Protein AF-A0A4Q2ZEC3-F1 (afdb_monomer_lite)

Radius of gyration: 25.09 Å; chains: 1; bounding box: 80×34×60 Å

pLDDT: mean 81.98, std 19.3, range [33.0, 98.0]

Structure (mmCIF, N/CA/C/O backbone):
data_AF-A0A4Q2ZEC3-F1
#
_entry.id   AF-A0A4Q2ZEC3-F1
#
loop_
_atom_site.group_PDB
_atom_site.id
_atom_site.type_symbol
_atom_site.label_atom_id
_atom_site.label_alt_id
_atom_site.label_comp_id
_atom_site.label_asym_id
_atom_site.label_entity_id
_atom_site.label_seq_id
_atom_site.pdbx_PDB_ins_code
_atom_site.Cartn_x
_atom_site.Cartn_y
_atom_site.Cartn_z
_atom_site.occupancy
_atom_site.B_iso_or_equiv
_atom_site.auth_seq_id
_atom_site.auth_comp_id
_atom_site.auth_asym_id
_atom_site.auth_atom_id
_atom_site.pdbx_PDB_model_num
ATOM 1 N N . MET A 1 1 ? -60.723 7.138 -35.360 1.00 40.91 1 MET A N 1
ATOM 2 C CA . MET A 1 1 ? -59.499 6.316 -35.485 1.00 40.91 1 MET A CA 1
ATOM 3 C C . MET A 1 1 ? -58.283 7.217 -35.294 1.00 40.91 1 MET A C 1
ATOM 5 O O . MET A 1 1 ? -57.907 7.888 -36.240 1.00 40.91 1 MET A O 1
ATOM 9 N N . SER A 1 2 ? -57.686 7.264 -34.099 1.00 38.66 2 SER A N 1
ATOM 10 C CA . SER A 1 2 ? -56.405 7.960 -33.880 1.00 38.66 2 SER A CA 1
ATOM 11 C C . SER A 1 2 ? -55.488 7.071 -33.050 1.00 38.66 2 SER A C 1
ATOM 13 O O . SER A 1 2 ? -55.795 6.749 -31.904 1.00 38.66 2 SER A O 1
ATOM 15 N N . LYS A 1 3 ? -54.392 6.630 -33.673 1.00 42.09 3 LYS A N 1
ATOM 16 C CA . LYS A 1 3 ? -53.359 5.766 -33.094 1.00 42.09 3 LYS A CA 1
ATOM 17 C C . LYS A 1 3 ? -52.518 6.592 -32.113 1.00 42.09 3 LYS A C 1
ATOM 19 O O . LYS A 1 3 ? -51.837 7.521 -32.536 1.00 42.09 3 LYS A O 1
ATOM 24 N N . ARG A 1 4 ? -52.565 6.273 -30.817 1.00 49.12 4 ARG A N 1
ATOM 25 C CA . ARG A 1 4 ? -51.616 6.803 -29.824 1.00 49.12 4 ARG A CA 1
ATOM 26 C C . ARG A 1 4 ? -50.375 5.907 -29.832 1.00 49.12 4 ARG A C 1
ATOM 28 O O . ARG A 1 4 ? -50.476 4.738 -29.473 1.00 49.12 4 ARG A O 1
ATOM 35 N N . LEU A 1 5 ? -49.235 6.439 -30.278 1.00 47.06 5 LEU A N 1
ATOM 36 C CA . LEU A 1 5 ? -47.928 5.811 -30.079 1.00 47.06 5 LEU A CA 1
ATOM 37 C C . LEU A 1 5 ? -47.538 5.942 -28.602 1.00 47.06 5 LEU A C 1
ATOM 39 O O . LEU A 1 5 ? -47.461 7.050 -28.076 1.00 47.06 5 LEU A O 1
ATOM 43 N N . LEU A 1 6 ? -47.292 4.807 -27.953 1.00 47.53 6 LEU A N 1
ATOM 44 C CA . LEU A 1 6 ? -46.714 4.725 -26.618 1.00 47.53 6 LEU A CA 1
ATOM 45 C C . LEU A 1 6 ? -45.189 4.626 -26.778 1.00 47.53 6 LEU A C 1
ATOM 47 O O . LEU A 1 6 ? -44.682 3.617 -27.262 1.00 47.53 6 LEU A O 1
ATOM 51 N N . ALA A 1 7 ? -44.466 5.687 -26.425 1.00 46.53 7 ALA A N 1
ATOM 52 C CA . ALA A 1 7 ? -43.009 5.675 -26.373 1.00 46.53 7 ALA A CA 1
ATOM 53 C C . ALA A 1 7 ? -42.563 5.014 -25.059 1.00 46.53 7 ALA A C 1
ATOM 55 O O . ALA A 1 7 ? -42.834 5.529 -23.976 1.00 46.53 7 ALA A O 1
ATOM 56 N N . ILE A 1 8 ? -41.907 3.857 -25.158 1.00 52.84 8 ILE A N 1
ATOM 57 C CA . ILE A 1 8 ? -41.255 3.187 -24.030 1.00 52.84 8 ILE A CA 1
ATOM 58 C C . ILE A 1 8 ? -39.854 3.788 -23.901 1.00 52.84 8 ILE A C 1
ATOM 60 O O . ILE A 1 8 ? -38.965 3.489 -24.696 1.00 52.84 8 ILE A O 1
ATOM 64 N N . THR A 1 9 ? -39.658 4.654 -22.910 1.00 52.88 9 THR A N 1
ATOM 65 C CA . THR A 1 9 ? -38.336 5.173 -22.547 1.00 52.88 9 THR A CA 1
ATOM 66 C C . THR A 1 9 ? -37.609 4.106 -21.733 1.00 52.88 9 THR A C 1
ATOM 68 O O . THR A 1 9 ? -37.874 3.924 -20.546 1.00 52.88 9 THR A O 1
ATOM 71 N N . LEU A 1 10 ? -36.717 3.360 -22.383 1.00 52.31 10 LEU A N 1
ATOM 72 C CA . LEU A 1 10 ? -35.850 2.384 -21.730 1.00 52.31 10 LEU A CA 1
ATOM 73 C C . LEU A 1 10 ? -34.764 3.145 -20.949 1.00 52.31 10 LEU A C 1
ATOM 75 O O . LEU A 1 10 ? -33.804 3.651 -21.528 1.00 52.31 10 LEU A O 1
ATOM 79 N N . ALA A 1 11 ? -34.943 3.275 -19.635 1.00 48.62 11 ALA A N 1
ATOM 80 C CA . ALA A 1 11 ? -33.931 3.835 -18.749 1.00 48.62 11 ALA A CA 1
ATOM 81 C C . ALA A 1 11 ? -32.759 2.847 -18.635 1.00 48.62 11 ALA A C 1
ATOM 83 O O . ALA A 1 11 ? -32.815 1.875 -17.884 1.00 48.62 11 ALA A O 1
ATOM 84 N N . PHE A 1 12 ? -31.693 3.092 -19.398 1.00 46.09 12 PHE A N 1
ATOM 85 C CA . PHE A 1 12 ? -30.397 2.462 -19.175 1.00 46.09 12 PHE A CA 1
ATOM 86 C C . PHE A 1 12 ? -29.821 2.992 -17.858 1.00 46.09 12 PHE A C 1
ATOM 88 O O . PHE A 1 12 ? -29.200 4.053 -17.814 1.00 46.09 12 PHE A O 1
ATOM 95 N N . ALA A 1 13 ? -30.040 2.255 -16.770 1.00 50.06 13 ALA A N 1
ATOM 96 C CA . ALA A 1 13 ? -29.249 2.407 -15.560 1.00 50.06 13 ALA A CA 1
ATOM 97 C C . ALA A 1 13 ? -27.823 1.939 -15.882 1.00 50.06 13 ALA A C 1
ATOM 99 O O . ALA A 1 13 ? -27.542 0.741 -15.914 1.00 50.06 13 ALA A O 1
ATOM 100 N N . LEU A 1 14 ? -26.933 2.882 -16.191 1.00 44.16 14 LEU A N 1
ATOM 101 C CA . LEU A 1 14 ? -25.507 2.593 -16.268 1.00 44.16 14 LEU A CA 1
ATOM 102 C C . LEU A 1 14 ? -25.046 2.172 -14.863 1.00 44.16 14 LEU A C 1
ATOM 104 O O . LEU A 1 14 ? -25.253 2.939 -13.918 1.00 44.16 14 LEU A O 1
ATOM 108 N N . PRO A 1 15 ? -24.451 0.979 -14.686 1.00 44.19 15 PRO A N 1
ATOM 109 C CA . PRO A 1 15 ? -23.855 0.613 -13.413 1.00 44.19 15 PRO A CA 1
ATOM 110 C C . PRO A 1 15 ? -22.723 1.600 -13.125 1.00 44.19 15 PRO A C 1
ATOM 112 O O . PRO A 1 15 ? -21.740 1.673 -13.864 1.00 44.19 15 PRO A O 1
ATOM 115 N N . ALA A 1 16 ? -22.878 2.394 -12.067 1.00 43.00 16 ALA A N 1
ATOM 116 C CA . ALA A 1 16 ? -21.780 3.191 -11.553 1.00 43.00 16 ALA A CA 1
ATOM 117 C C . ALA A 1 16 ? -20.669 2.226 -11.106 1.00 43.00 16 ALA A C 1
ATOM 119 O O . ALA A 1 16 ? -20.973 1.243 -10.422 1.00 43.00 16 ALA A O 1
ATOM 120 N N . PRO A 1 17 ? -19.398 2.465 -11.469 1.00 39.31 17 PRO A N 1
ATOM 121 C CA . PRO A 1 17 ? -18.302 1.686 -10.926 1.00 39.31 17 PRO A CA 1
ATOM 122 C C . PRO A 1 17 ? -18.280 1.909 -9.413 1.00 39.31 17 PRO A C 1
ATOM 124 O O . PRO A 1 17 ? -17.943 2.988 -8.926 1.00 39.31 17 PRO A O 1
ATOM 127 N N . ALA A 1 18 ? -18.679 0.885 -8.663 1.00 36.25 18 ALA A N 1
ATOM 128 C CA . ALA A 1 18 ? -18.381 0.818 -7.250 1.00 36.25 18 ALA A CA 1
ATOM 129 C C . ALA A 1 18 ? -16.859 0.715 -7.147 1.00 36.25 18 ALA A C 1
ATOM 131 O O . ALA A 1 18 ? -16.277 -0.324 -7.458 1.00 36.25 18 ALA A O 1
ATOM 132 N N . PHE A 1 19 ? -16.204 1.810 -6.764 1.00 35.84 19 PHE A N 1
ATOM 133 C CA . PHE A 1 19 ? -14.844 1.735 -6.256 1.00 35.84 19 PHE A CA 1
ATOM 134 C C . PHE A 1 19 ? -14.892 0.763 -5.081 1.00 35.84 19 PHE A C 1
ATOM 136 O O . PHE A 1 19 ? -15.482 1.076 -4.047 1.00 35.84 19 PHE A O 1
ATOM 143 N N . ALA A 1 20 ? -14.365 -0.445 -5.280 1.00 37.00 20 ALA A N 1
ATOM 144 C CA . ALA A 1 20 ? -14.262 -1.432 -4.226 1.00 37.00 20 ALA A CA 1
ATOM 145 C C . ALA A 1 20 ? -13.435 -0.798 -3.105 1.00 37.00 20 ALA A C 1
ATOM 147 O O . ALA A 1 20 ? -12.230 -0.586 -3.241 1.00 37.00 20 ALA A O 1
ATOM 148 N N . GLN A 1 21 ? -14.115 -0.413 -2.028 1.00 45.06 21 GLN A N 1
ATOM 149 C CA . GLN A 1 21 ? -13.476 -0.030 -0.784 1.00 45.06 21 GLN A CA 1
ATOM 150 C C . GLN A 1 21 ? -12.643 -1.247 -0.382 1.00 45.06 21 GLN A C 1
ATOM 152 O O . GLN A 1 21 ? -13.210 -2.326 -0.214 1.00 45.06 21 GLN A O 1
ATOM 157 N N . SER A 1 22 ? -11.313 -1.125 -0.339 1.00 53.78 22 SER A N 1
ATOM 158 C CA . SER A 1 22 ? -10.486 -2.289 -0.023 1.00 53.78 22 SER A CA 1
ATOM 159 C C . SER A 1 22 ? -10.914 -2.823 1.346 1.00 53.78 22 SER A C 1
ATOM 161 O O . SER A 1 22 ? -10.963 -2.069 2.317 1.00 53.78 22 SER A O 1
ATOM 163 N N . GLU A 1 23 ? -11.234 -4.113 1.431 1.00 65.06 23 GLU A N 1
ATOM 164 C CA . GLU A 1 23 ? -11.610 -4.760 2.695 1.00 65.06 23 GLU A CA 1
ATOM 165 C C . GLU A 1 23 ? -10.404 -4.988 3.626 1.00 65.06 23 GLU A C 1
ATOM 167 O O . GLU A 1 23 ? -10.510 -5.694 4.632 1.00 65.06 23 GLU A O 1
ATOM 172 N N . GLU A 1 24 ? -9.229 -4.446 3.296 1.00 77.25 24 GLU A N 1
ATOM 173 C CA . GLU A 1 24 ? -8.008 -4.672 4.068 1.00 77.25 24 GLU A CA 1
ATOM 174 C C . GLU A 1 24 ? -8.043 -3.983 5.445 1.00 77.25 24 GLU A C 1
ATOM 176 O O . GLU A 1 24 ? -7.427 -4.488 6.387 1.00 77.25 24 GLU A O 1
ATOM 181 N N . LEU A 1 25 ? -8.773 -2.867 5.577 1.00 84.44 25 LEU A N 1
ATOM 182 C CA . LEU A 1 25 ? -8.912 -2.085 6.809 1.00 84.44 25 LEU A CA 1
ATOM 183 C C . LEU A 1 25 ? -10.299 -1.413 6.826 1.00 84.44 25 LEU A C 1
ATOM 185 O O . LEU A 1 25 ? -10.670 -0.678 5.915 1.00 84.44 25 LEU A O 1
ATOM 189 N N . THR A 1 26 ? -11.102 -1.697 7.850 1.00 89.25 26 THR A N 1
ATOM 190 C CA . THR A 1 26 ? -12.495 -1.238 7.963 1.00 89.25 26 THR A CA 1
ATOM 191 C C . THR A 1 26 ? -12.737 -0.617 9.330 1.00 89.25 26 THR A C 1
ATOM 193 O O . THR A 1 26 ? -12.544 -1.264 10.358 1.00 89.25 26 THR A O 1
ATOM 196 N N . GLU A 1 27 ? -13.197 0.636 9.373 1.00 92.25 27 GLU A N 1
ATOM 197 C CA . GLU A 1 27 ? -13.543 1.279 10.643 1.00 92.25 27 GLU A CA 1
ATOM 198 C C . GLU A 1 27 ? -14.928 0.846 11.131 1.00 92.25 27 GLU A C 1
ATOM 200 O O . GLU A 1 27 ? -15.934 0.979 10.423 1.00 92.25 27 GLU A O 1
ATOM 205 N N . ILE A 1 28 ? -14.984 0.379 12.375 1.00 93.44 28 ILE A N 1
ATOM 206 C CA . ILE A 1 28 ? -16.213 -0.024 13.049 1.00 93.44 28 ILE A CA 1
ATOM 207 C C . ILE A 1 28 ? -16.808 1.190 13.761 1.00 93.44 28 ILE A C 1
ATOM 209 O O . ILE A 1 28 ? -16.185 1.804 14.629 1.00 93.44 28 ILE A O 1
ATOM 213 N N . ARG A 1 29 ? -18.050 1.517 13.397 1.00 93.69 29 ARG A N 1
ATOM 214 C CA . ARG A 1 29 ? -18.818 2.613 13.995 1.00 93.69 29 ARG A CA 1
ATOM 215 C C . ARG A 1 29 ? -19.654 2.100 15.161 1.00 93.69 29 ARG A C 1
ATOM 217 O O . ARG A 1 29 ? -20.282 1.055 15.037 1.00 93.69 29 ARG A O 1
ATOM 224 N N . GLY A 1 30 ? -19.751 2.879 16.236 1.00 91.38 30 GLY A N 1
ATOM 225 C CA . GLY A 1 30 ? -20.564 2.503 17.401 1.00 91.38 30 GLY A CA 1
ATOM 226 C C . GLY A 1 30 ? -22.072 2.621 17.203 1.00 91.38 30 GLY A C 1
ATOM 227 O O . GLY A 1 30 ? -22.833 2.089 18.000 1.00 91.38 30 GLY A O 1
ATOM 228 N N . ASP A 1 31 ? -22.520 3.295 16.142 1.00 91.50 31 ASP A N 1
ATOM 229 C CA . ASP A 1 31 ? -23.943 3.422 15.809 1.00 91.50 31 ASP A CA 1
ATOM 230 C C . ASP A 1 31 ? -24.486 2.241 14.992 1.00 91.50 31 ASP A C 1
ATOM 232 O O . ASP A 1 31 ? -25.659 2.235 14.616 1.00 91.50 31 ASP A O 1
ATOM 236 N N . LYS A 1 32 ? -23.647 1.240 14.706 1.00 90.50 32 LYS A N 1
ATOM 237 C CA . LYS A 1 32 ? -24.035 0.019 14.005 1.00 90.50 32 LYS A CA 1
ATOM 238 C C . LYS A 1 32 ? -23.684 -1.206 14.848 1.00 90.50 32 LYS A C 1
ATOM 240 O O . LYS A 1 32 ? -22.613 -1.234 15.453 1.00 90.50 32 LYS A O 1
ATOM 245 N N . PRO A 1 33 ? -24.540 -2.241 14.862 1.00 92.75 33 PRO A N 1
ATOM 246 C CA . PRO A 1 33 ? -24.149 -3.521 15.430 1.00 92.75 33 PRO A CA 1
ATOM 247 C C . PRO A 1 33 ? -22.961 -4.086 14.645 1.00 92.75 33 PRO A C 1
ATOM 249 O O . PRO A 1 33 ? -22.887 -3.949 13.421 1.00 92.75 33 PRO A O 1
ATOM 252 N N . PHE A 1 34 ? -22.041 -4.734 15.350 1.00 91.94 34 PHE A N 1
ATOM 253 C CA . PHE A 1 34 ? -20.907 -5.429 14.756 1.00 91.94 34 PHE A CA 1
ATOM 254 C C . PHE A 1 34 ? -20.633 -6.726 15.517 1.00 91.94 34 PHE A C 1
ATOM 256 O O . PHE A 1 34 ? -21.126 -6.942 16.626 1.00 91.94 34 PHE A O 1
ATOM 263 N N . THR A 1 35 ? -19.856 -7.614 14.912 1.00 94.38 35 THR A N 1
ATOM 264 C CA . THR A 1 35 ? -19.415 -8.861 15.535 1.00 94.38 35 THR A CA 1
ATOM 265 C C . THR A 1 35 ? -17.948 -9.052 15.210 1.00 94.38 35 THR A C 1
ATOM 267 O O . THR A 1 35 ? -17.530 -8.807 14.081 1.00 94.38 35 THR A O 1
ATOM 270 N N . PHE A 1 36 ? -17.170 -9.470 16.204 1.00 93.62 36 PHE A N 1
ATOM 271 C CA . PHE A 1 36 ? -15.770 -9.799 15.989 1.00 93.62 36 PHE A CA 1
ATOM 272 C C . PHE A 1 36 ? -15.658 -11.057 15.137 1.00 93.62 36 PHE A C 1
ATOM 274 O O . PHE A 1 36 ? -16.272 -12.085 15.429 1.00 93.62 36 PHE A O 1
ATOM 281 N N . ARG A 1 37 ? -14.847 -10.971 14.092 1.00 94.38 37 ARG A N 1
ATOM 282 C CA . ARG A 1 37 ? -14.483 -12.090 13.242 1.00 94.38 37 ARG A CA 1
ATOM 283 C C . ARG A 1 37 ? -13.162 -12.671 13.718 1.00 94.38 37 ARG A C 1
ATOM 285 O O . ARG A 1 37 ? -12.214 -11.943 13.999 1.00 94.38 37 ARG A O 1
ATOM 292 N N . SER A 1 38 ? -13.083 -13.993 13.777 1.00 94.12 38 SER A N 1
ATOM 293 C CA . SER A 1 38 ? -11.877 -14.693 14.230 1.00 94.12 38 SER A CA 1
ATOM 294 C C . SER A 1 38 ? -10.727 -14.660 13.218 1.00 94.12 38 SER A C 1
ATOM 296 O O . SER A 1 38 ? -9.594 -14.944 13.585 1.00 94.12 38 SER A O 1
ATOM 298 N N . ASP A 1 39 ? -11.003 -14.340 11.951 1.00 93.12 39 ASP A N 1
ATOM 299 C CA . ASP A 1 39 ? -10.023 -14.260 10.859 1.00 93.12 39 ASP A CA 1
ATOM 300 C C . ASP A 1 39 ? -9.426 -12.853 10.675 1.00 93.12 39 ASP A C 1
ATOM 302 O O . ASP A 1 39 ? -8.737 -12.589 9.689 1.00 93.12 39 ASP A O 1
ATOM 306 N N . ARG A 1 40 ? -9.698 -11.931 11.605 1.00 93.75 40 ARG A N 1
ATOM 307 C CA . ARG A 1 40 ? -9.302 -10.523 11.519 1.00 93.75 40 ARG A CA 1
ATOM 308 C C . ARG A 1 40 ? -8.523 -10.073 12.749 1.00 93.75 40 ARG A C 1
ATOM 310 O O . ARG A 1 40 ? -8.678 -10.606 13.845 1.00 93.75 40 ARG A O 1
ATOM 317 N N . ALA A 1 41 ? -7.677 -9.070 12.546 1.00 93.50 41 ALA A N 1
ATOM 318 C CA . ALA A 1 41 ? -7.024 -8.327 13.613 1.00 93.50 41 ALA A CA 1
ATOM 319 C C . ALA A 1 41 ? -7.812 -7.049 13.922 1.00 93.50 41 ALA A C 1
ATOM 321 O O . ALA A 1 41 ? -8.538 -6.535 13.070 1.00 93.50 41 ALA A O 1
ATOM 322 N N . TYR A 1 42 ? -7.642 -6.523 15.136 1.00 93.94 42 TYR A N 1
ATOM 323 C CA . TYR A 1 42 ? -8.339 -5.321 15.580 1.00 93.94 42 TYR A CA 1
ATOM 324 C C . TYR A 1 42 ? -7.377 -4.321 16.208 1.00 93.94 42 TYR A C 1
ATOM 326 O O . TYR A 1 42 ? -6.613 -4.659 17.112 1.00 93.94 42 TYR A O 1
ATOM 334 N N . PHE A 1 43 ? -7.460 -3.071 15.760 1.00 92.56 43 PHE A N 1
ATOM 335 C CA . PHE A 1 43 ? -6.805 -1.942 16.409 1.00 92.56 43 PHE A CA 1
ATOM 336 C C . PHE A 1 43 ? -7.840 -1.156 17.204 1.00 92.56 43 PHE A C 1
ATOM 338 O O . PHE A 1 43 ? -8.806 -0.646 16.636 1.00 92.56 43 PHE A O 1
ATOM 345 N N . LEU A 1 44 ? -7.620 -1.043 18.513 1.00 94.06 44 LEU A N 1
ATOM 346 C CA . LEU A 1 44 ? -8.385 -0.169 19.394 1.00 94.06 44 LEU A CA 1
ATOM 347 C C . LEU A 1 44 ? -7.464 0.944 19.879 1.00 94.06 44 LEU A C 1
ATOM 349 O O . LEU A 1 44 ? -6.450 0.679 20.524 1.00 94.06 44 LEU A O 1
ATOM 353 N N . PHE A 1 45 ? -7.816 2.188 19.584 1.00 90.56 45 PHE A N 1
ATOM 354 C CA . PHE A 1 45 ? -7.070 3.334 20.088 1.00 90.56 45 PHE A CA 1
ATOM 355 C C . PHE A 1 45 ? -7.983 4.522 20.343 1.00 90.56 45 PHE A C 1
ATOM 357 O O . PHE A 1 45 ? -9.054 4.663 19.754 1.00 90.56 45 PHE A O 1
ATOM 364 N N . ARG A 1 46 ? -7.531 5.404 21.228 1.00 91.31 46 ARG A N 1
ATOM 365 C CA . ARG A 1 46 ? -8.190 6.668 21.534 1.00 91.31 46 ARG A CA 1
ATOM 366 C C . ARG A 1 46 ? -7.312 7.808 21.046 1.00 91.31 46 ARG A C 1
ATOM 368 O O . ARG A 1 46 ? -6.110 7.798 21.286 1.00 91.31 46 ARG A O 1
ATOM 375 N N . SER A 1 47 ? -7.920 8.786 20.388 1.00 86.94 47 SER A N 1
ATOM 376 C CA . SER A 1 47 ? -7.255 10.028 19.998 1.00 86.94 47 SER A CA 1
ATOM 377 C C . SER A 1 47 ? -8.131 11.219 20.359 1.00 86.94 47 SER A C 1
ATOM 379 O O . SER A 1 47 ? -9.338 11.205 20.125 1.00 86.94 47 SER A O 1
ATOM 381 N N . ASP A 1 48 ? -7.528 12.248 20.934 1.00 86.19 48 ASP A N 1
ATOM 382 C CA . ASP A 1 48 ? -8.103 13.583 21.106 1.00 86.19 48 ASP A CA 1
ATOM 383 C C . ASP A 1 48 ? -7.578 14.582 20.063 1.00 86.19 48 ASP A C 1
ATOM 385 O O . ASP A 1 48 ? -8.006 15.740 20.036 1.00 86.19 48 ASP A O 1
ATOM 389 N N . SER A 1 49 ? -6.691 14.127 19.172 1.00 72.44 49 SER A N 1
ATOM 390 C CA . SER A 1 49 ? -6.156 14.928 18.085 1.00 72.44 49 SER A CA 1
ATOM 391 C C . SER A 1 49 ? -7.159 15.013 16.931 1.00 72.44 49 SER A C 1
ATOM 393 O O . SER A 1 49 ? -7.895 14.073 16.620 1.00 72.44 49 SER A O 1
ATOM 395 N N . GLY A 1 50 ? -7.167 16.157 16.244 1.00 67.44 50 GLY A N 1
ATOM 396 C CA . GLY A 1 50 ? -7.906 16.327 14.990 1.00 67.44 50 GLY A CA 1
ATOM 397 C C . GLY A 1 50 ? -7.262 15.605 13.802 1.00 67.44 50 GLY A C 1
ATOM 398 O O . GLY A 1 50 ? -7.683 15.825 12.669 1.00 67.44 50 GLY A O 1
ATOM 399 N N . VAL A 1 51 ? -6.225 14.796 14.035 1.00 71.94 51 VAL A N 1
ATOM 400 C CA . VAL A 1 51 ? -5.386 14.241 12.978 1.00 71.94 51 VAL A CA 1
ATOM 401 C C . VAL A 1 51 ? -5.729 12.779 12.733 1.00 71.94 51 VAL A C 1
ATOM 403 O O . VAL A 1 51 ? -5.909 12.000 13.668 1.00 71.94 51 VAL A O 1
ATOM 406 N N . SER A 1 52 ? -5.840 12.415 11.456 1.00 79.38 52 SER A N 1
ATOM 407 C CA . SER A 1 52 ? -6.211 11.062 11.052 1.00 79.38 52 SER A CA 1
ATOM 408 C C . SER A 1 52 ? -4.952 10.199 10.938 1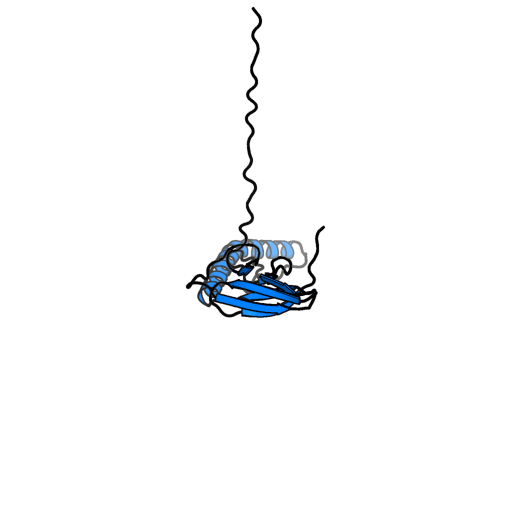.00 79.38 52 SER A C 1
ATOM 410 O O . SER A 1 52 ? -4.051 10.555 10.171 1.00 79.38 52 SER A O 1
ATOM 412 N N . PRO A 1 53 ? -4.841 9.094 11.696 1.00 83.62 53 PRO A N 1
ATOM 413 C CA . PRO A 1 53 ? -3.695 8.210 11.588 1.00 83.62 53 PRO A CA 1
ATOM 414 C C . PRO A 1 53 ? -3.673 7.507 10.230 1.00 83.62 53 PRO A C 1
ATOM 416 O O . PRO A 1 53 ? -4.721 7.173 9.670 1.00 83.62 53 PRO A O 1
ATOM 419 N N . VAL A 1 54 ? -2.464 7.264 9.729 1.00 86.19 54 VAL A N 1
ATOM 420 C CA . VAL A 1 54 ? -2.229 6.464 8.523 1.00 86.19 54 VAL A CA 1
ATOM 421 C C . VAL A 1 54 ? -1.568 5.151 8.920 1.00 86.19 54 VAL A C 1
A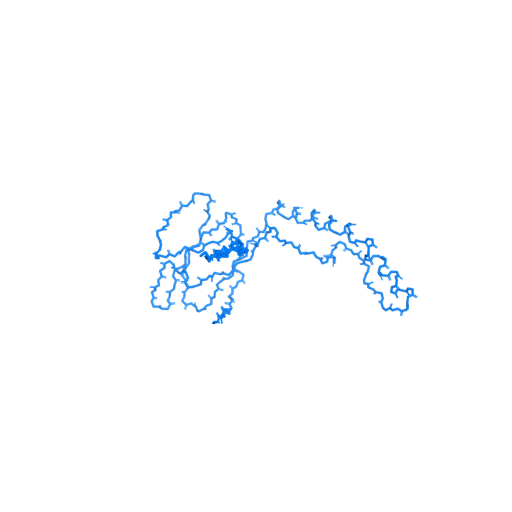TOM 423 O O . VAL A 1 54 ? -0.475 5.144 9.494 1.00 86.19 54 VAL A O 1
ATOM 426 N N . PHE A 1 55 ? -2.233 4.044 8.604 1.00 87.62 55 PHE A N 1
ATOM 427 C CA . PHE A 1 55 ? -1.716 2.696 8.793 1.00 87.62 55 PHE A CA 1
ATOM 428 C C . PHE A 1 55 ? -1.111 2.194 7.488 1.00 87.62 55 PHE A C 1
ATOM 430 O O . PHE A 1 55 ? -1.760 2.208 6.441 1.00 87.62 55 PHE A O 1
ATOM 437 N N . LEU A 1 56 ? 0.133 1.731 7.574 1.00 88.69 56 LEU A N 1
ATOM 438 C CA . LEU A 1 56 ? 0.812 1.028 6.499 1.00 88.69 56 LEU A CA 1
ATOM 439 C C . LEU A 1 56 ? 0.926 -0.450 6.855 1.00 88.69 56 LEU A C 1
ATOM 441 O O . LEU A 1 56 ? 1.589 -0.799 7.832 1.00 88.69 56 LEU A O 1
ATOM 445 N N . ARG A 1 57 ? 0.314 -1.325 6.063 1.00 90.38 57 ARG A N 1
ATOM 446 C CA . ARG A 1 57 ? 0.554 -2.763 6.145 1.00 90.38 57 ARG A CA 1
ATOM 447 C C . ARG A 1 57 ? 1.899 -3.072 5.503 1.00 90.38 57 ARG A C 1
ATOM 449 O O . ARG A 1 57 ? 2.195 -2.614 4.403 1.00 90.38 57 ARG A O 1
ATOM 456 N N . ILE A 1 58 ? 2.716 -3.864 6.180 1.00 90.56 58 ILE A N 1
ATOM 457 C CA . ILE A 1 58 ? 3.928 -4.408 5.574 1.00 90.56 58 ILE A CA 1
ATOM 458 C C . ILE A 1 58 ? 3.487 -5.555 4.654 1.00 90.56 58 ILE A C 1
ATOM 460 O O . ILE A 1 58 ? 2.855 -6.493 5.154 1.00 90.56 58 ILE A O 1
ATOM 464 N N . PRO A 1 59 ? 3.777 -5.495 3.340 1.00 90.81 59 PRO A N 1
ATOM 465 C CA . PRO A 1 59 ? 3.478 -6.599 2.441 1.00 90.81 59 PRO A CA 1
ATOM 466 C C . PRO A 1 59 ? 4.171 -7.884 2.898 1.00 90.81 59 PRO A C 1
ATOM 468 O O . PRO A 1 59 ? 5.284 -7.867 3.429 1.00 90.81 59 PRO A O 1
ATOM 471 N N . THR A 1 60 ? 3.499 -9.005 2.695 1.00 91.25 60 THR A N 1
ATOM 472 C CA . THR A 1 60 ? 4.055 -10.339 2.909 1.00 91.25 60 THR A CA 1
ATOM 473 C C . THR A 1 60 ? 5.112 -10.659 1.857 1.00 91.25 60 THR A C 1
ATOM 475 O O . THR A 1 60 ? 5.167 -10.049 0.789 1.00 91.25 60 THR A O 1
ATOM 478 N N . GLU A 1 61 ? 5.935 -11.667 2.132 1.00 93.56 61 GLU A N 1
ATOM 479 C CA . GLU A 1 61 ? 6.928 -12.138 1.167 1.00 93.56 61 GLU A CA 1
ATOM 480 C C . GLU A 1 61 ? 6.277 -12.605 -0.145 1.00 93.56 61 GLU A C 1
ATOM 482 O O . GLU A 1 61 ? 6.756 -12.267 -1.222 1.00 93.56 61 GLU A O 1
ATOM 487 N N . ALA A 1 62 ? 5.136 -13.296 -0.069 1.00 92.88 62 ALA A N 1
ATOM 488 C CA . ALA A 1 62 ? 4.391 -13.731 -1.249 1.00 92.88 62 ALA A CA 1
ATOM 489 C C . ALA A 1 62 ? 3.875 -12.547 -2.089 1.00 92.88 62 ALA A C 1
ATOM 491 O O . ALA A 1 62 ? 3.955 -12.576 -3.316 1.00 92.88 62 ALA A O 1
ATOM 492 N N . GLU A 1 63 ? 3.383 -11.483 -1.445 1.00 92.38 63 GLU A N 1
ATOM 493 C CA . GLU A 1 63 ? 2.960 -10.258 -2.138 1.00 92.38 63 GLU A CA 1
ATOM 494 C C . GLU A 1 63 ? 4.143 -9.543 -2.805 1.00 92.38 63 GLU A C 1
ATOM 496 O O . GLU A 1 63 ? 4.006 -9.072 -3.934 1.00 92.38 63 GLU A O 1
ATOM 501 N N . MET A 1 64 ? 5.309 -9.508 -2.150 1.00 94.62 64 MET A N 1
ATOM 502 C CA . MET A 1 64 ? 6.534 -8.952 -2.734 1.00 94.62 64 MET A CA 1
ATOM 503 C C . MET A 1 64 ? 7.026 -9.779 -3.926 1.00 94.62 64 MET A C 1
ATOM 505 O O . MET A 1 64 ? 7.348 -9.220 -4.971 1.00 94.62 64 MET A O 1
ATOM 509 N N . GLN A 1 65 ? 7.000 -11.110 -3.827 1.00 96.19 65 GLN A N 1
ATOM 510 C CA . GLN A 1 65 ? 7.353 -11.993 -4.942 1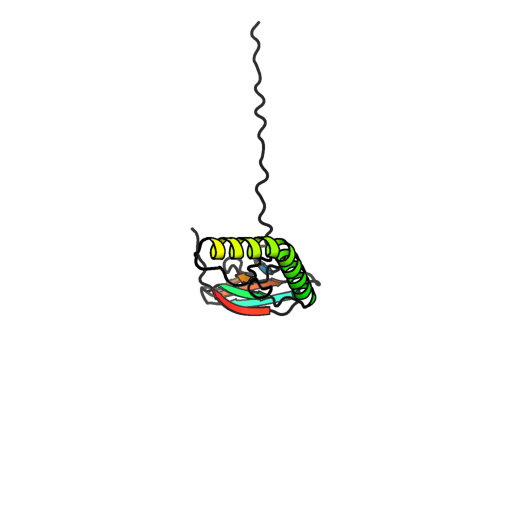.00 96.19 65 GLN A CA 1
ATOM 511 C C . GLN A 1 65 ? 6.407 -11.808 -6.139 1.00 96.19 65 GLN A C 1
ATOM 513 O O . GLN A 1 65 ? 6.862 -11.779 -7.285 1.00 96.19 65 GLN A O 1
ATOM 518 N N . ALA A 1 66 ? 5.102 -11.648 -5.886 1.00 95.38 66 ALA A N 1
ATOM 519 C CA . ALA A 1 66 ? 4.113 -11.368 -6.924 1.00 95.38 66 ALA A CA 1
ATOM 520 C C . ALA A 1 66 ? 4.348 -10.001 -7.587 1.00 95.38 66 ALA A C 1
ATOM 522 O O . ALA A 1 66 ? 4.303 -9.902 -8.815 1.00 95.38 66 ALA A O 1
ATOM 523 N N . TYR A 1 67 ? 4.653 -8.972 -6.789 1.00 94.75 67 TYR A N 1
ATOM 524 C CA . TYR A 1 67 ? 5.048 -7.655 -7.285 1.00 94.75 67 TYR A CA 1
ATOM 525 C C . TYR A 1 67 ? 6.280 -7.745 -8.195 1.00 94.75 67 TYR A C 1
ATOM 527 O O . TYR A 1 67 ? 6.242 -7.264 -9.328 1.00 94.75 67 TYR A O 1
ATOM 535 N N . ASP A 1 68 ? 7.347 -8.410 -7.746 1.00 95.94 68 ASP A N 1
ATOM 536 C CA . ASP A 1 68 ? 8.594 -8.515 -8.506 1.00 95.94 68 ASP A CA 1
ATOM 537 C C . ASP A 1 68 ? 8.404 -9.288 -9.813 1.00 95.94 68 ASP A C 1
ATOM 539 O O . ASP A 1 68 ? 8.960 -8.918 -10.850 1.00 95.94 68 ASP A O 1
ATOM 543 N N . ALA A 1 69 ? 7.608 -10.361 -9.784 1.00 96.94 69 ALA A N 1
ATOM 544 C CA . ALA A 1 69 ? 7.266 -11.126 -10.976 1.00 96.94 69 ALA A CA 1
ATOM 545 C C . ALA A 1 69 ? 6.503 -10.266 -11.993 1.00 96.94 69 ALA A C 1
ATOM 547 O O . ALA A 1 69 ? 6.867 -10.239 -13.171 1.00 96.94 69 ALA A O 1
ATOM 548 N N . ALA A 1 70 ? 5.506 -9.507 -11.536 1.00 96.75 70 ALA A N 1
ATOM 549 C CA . ALA A 1 70 ? 4.729 -8.631 -12.401 1.00 96.75 70 ALA A CA 1
ATOM 550 C C . ALA A 1 70 ? 5.556 -7.459 -12.948 1.00 96.75 70 ALA A C 1
ATOM 552 O O . ALA A 1 70 ? 5.438 -7.128 -14.129 1.00 96.75 70 ALA A O 1
ATOM 553 N N . LYS A 1 71 ? 6.441 -6.870 -12.129 1.00 97.31 71 LYS A N 1
ATOM 554 C CA . LYS A 1 71 ? 7.369 -5.820 -12.570 1.00 97.31 71 LYS A CA 1
ATOM 555 C C . LYS A 1 71 ? 8.307 -6.346 -13.656 1.00 97.31 71 LYS A C 1
ATOM 557 O O . LYS A 1 71 ? 8.469 -5.690 -14.683 1.00 97.31 71 LYS A O 1
ATOM 562 N N . ARG A 1 72 ? 8.873 -7.547 -13.469 1.00 98.00 72 ARG A N 1
ATOM 563 C CA . ARG A 1 72 ? 9.726 -8.223 -14.464 1.00 98.00 72 ARG A CA 1
ATOM 564 C C . ARG A 1 72 ? 8.996 -8.469 -15.777 1.00 98.00 72 ARG A C 1
ATOM 566 O O . ARG A 1 72 ? 9.528 -8.162 -16.840 1.00 98.00 72 ARG A O 1
ATOM 573 N N . GLU A 1 73 ? 7.772 -8.978 -15.712 1.00 97.81 73 GLU A N 1
ATOM 574 C CA . GLU A 1 73 ? 6.963 -9.229 -16.905 1.00 97.81 73 GLU A CA 1
ATOM 575 C C . GLU A 1 73 ? 6.607 -7.927 -17.642 1.00 97.81 73 GLU A C 1
ATOM 577 O O . GLU A 1 73 ? 6.718 -7.843 -18.868 1.00 97.81 73 GLU A O 1
ATOM 582 N N . ALA A 1 74 ? 6.203 -6.892 -16.904 1.00 97.56 74 ALA A N 1
ATOM 583 C CA . ALA A 1 74 ? 5.883 -5.587 -17.469 1.00 97.56 74 ALA A CA 1
ATOM 584 C C . ALA A 1 74 ? 7.113 -4.928 -18.111 1.00 97.56 74 ALA A C 1
ATOM 586 O O . ALA A 1 74 ? 7.004 -4.374 -19.208 1.00 97.56 74 ALA A O 1
ATOM 587 N N . PHE A 1 75 ? 8.282 -5.042 -17.474 1.00 97.94 75 PHE A N 1
ATOM 588 C CA . PHE A 1 75 ? 9.540 -4.553 -18.027 1.00 97.94 75 PHE A CA 1
ATOM 589 C C . PHE A 1 75 ? 9.909 -5.292 -19.311 1.00 97.94 75 PHE A C 1
ATOM 591 O O . PHE A 1 75 ? 10.116 -4.638 -20.325 1.00 97.94 75 PHE A O 1
ATOM 598 N N . ALA A 1 76 ? 9.879 -6.628 -19.324 1.00 97.88 76 ALA A N 1
ATOM 599 C CA . ALA A 1 76 ? 10.193 -7.417 -20.519 1.00 97.88 76 ALA A CA 1
ATOM 600 C C . ALA A 1 76 ? 9.306 -7.046 -21.726 1.00 97.88 76 ALA A C 1
ATOM 602 O O . ALA A 1 76 ? 9.758 -7.041 -22.871 1.00 97.88 76 ALA A O 1
ATOM 603 N N . LYS A 1 77 ? 8.042 -6.673 -21.484 1.00 97.50 77 LYS A N 1
ATOM 604 C CA . LYS A 1 77 ? 7.128 -6.175 -22.528 1.00 97.50 77 LYS A CA 1
ATOM 605 C C . LYS A 1 77 ? 7.448 -4.745 -22.983 1.00 97.50 77 LYS A C 1
ATOM 607 O O . LYS A 1 77 ? 7.196 -4.398 -24.139 1.00 97.50 77 LYS A O 1
ATOM 612 N N . ALA A 1 78 ? 7.940 -3.894 -22.085 1.00 97.00 78 ALA A N 1
ATOM 613 C CA . ALA A 1 78 ? 8.202 -2.480 -22.347 1.00 97.00 78 ALA A CA 1
ATOM 614 C C . ALA A 1 78 ? 9.612 -2.213 -22.901 1.00 97.00 78 ALA A C 1
ATOM 616 O O . ALA A 1 78 ? 9.783 -1.299 -23.712 1.00 97.00 78 ALA A O 1
ATOM 617 N N . GLU A 1 79 ? 10.600 -3.007 -22.493 1.00 96.94 79 GLU A N 1
ATOM 618 C CA . GLU A 1 79 ? 12.026 -2.825 -22.765 1.00 96.94 79 GLU A CA 1
ATOM 619 C C . GLU A 1 79 ? 12.333 -2.615 -24.256 1.00 96.94 79 GLU A C 1
ATOM 621 O O . GLU A 1 79 ? 12.968 -1.603 -24.567 1.00 96.94 79 GLU A O 1
ATOM 626 N N . PRO A 1 80 ? 11.812 -3.418 -25.212 1.00 97.31 80 PRO A N 1
ATOM 627 C CA . PRO A 1 80 ? 12.111 -3.208 -26.630 1.00 97.31 80 PRO A CA 1
ATOM 628 C C . PRO A 1 80 ? 11.703 -1.815 -27.129 1.00 97.31 80 PRO A C 1
ATOM 630 O O . PRO A 1 80 ? 12.430 -1.176 -27.890 1.00 97.31 80 PRO A O 1
ATOM 633 N N . LYS A 1 81 ? 10.556 -1.302 -26.660 1.00 96.56 81 LYS A N 1
ATOM 634 C CA . LYS A 1 81 ? 10.073 0.039 -27.024 1.00 96.56 81 LYS A CA 1
ATOM 635 C C . LYS A 1 81 ? 10.919 1.134 -26.384 1.00 96.56 81 LYS A C 1
ATOM 637 O O . LYS A 1 81 ? 11.129 2.173 -27.002 1.00 96.56 81 LYS A O 1
ATOM 642 N N . LEU A 1 82 ? 11.382 0.929 -25.152 1.00 9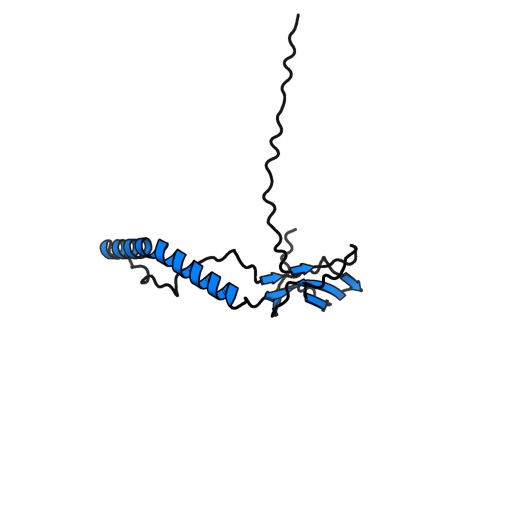5.75 82 LEU A N 1
ATOM 643 C CA . LEU A 1 82 ? 12.238 1.890 -24.456 1.00 95.75 82 LEU A CA 1
ATOM 644 C C . LEU A 1 82 ? 13.622 1.976 -25.116 1.00 95.75 82 LEU A C 1
ATOM 646 O O . LEU A 1 82 ? 14.122 3.078 -25.342 1.00 95.75 82 LEU A O 1
ATOM 650 N N . VAL A 1 83 ? 14.194 0.833 -25.504 1.00 96.50 83 VAL A N 1
ATOM 651 C CA . VAL A 1 83 ? 15.459 0.758 -26.249 1.00 96.50 83 VAL A CA 1
ATOM 652 C C . VAL A 1 83 ? 15.332 1.435 -27.615 1.00 96.50 83 VAL A C 1
ATOM 654 O O . VAL A 1 83 ? 16.177 2.262 -27.959 1.00 96.50 83 VAL A O 1
ATOM 657 N N . ALA A 1 84 ? 14.255 1.163 -28.361 1.00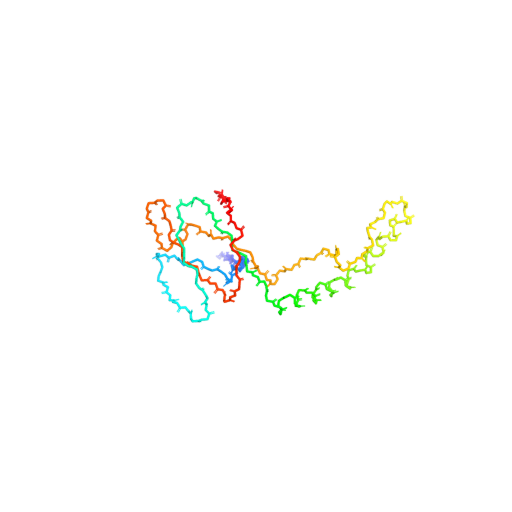 96.81 84 ALA A N 1
ATOM 658 C CA . ALA A 1 84 ? 14.001 1.804 -29.652 1.00 96.81 84 ALA A CA 1
ATOM 659 C C . ALA A 1 84 ? 13.875 3.331 -29.521 1.00 96.81 84 ALA A C 1
ATOM 661 O O . ALA A 1 84 ? 14.590 4.065 -30.201 1.00 96.81 84 ALA A O 1
ATOM 662 N N . LYS A 1 85 ? 13.067 3.821 -28.569 1.00 95.69 85 LYS A N 1
ATOM 663 C CA . LYS A 1 85 ? 12.931 5.264 -28.289 1.00 95.69 85 LYS A CA 1
ATOM 664 C C . LYS A 1 85 ? 14.263 5.924 -27.947 1.00 95.69 85 LYS A C 1
ATOM 666 O O . LYS A 1 85 ? 14.513 7.068 -28.328 1.00 95.69 85 LYS A O 1
ATOM 671 N N . ARG A 1 86 ? 15.128 5.218 -27.216 1.00 96.12 86 ARG A N 1
ATOM 672 C CA . ARG A 1 86 ? 16.469 5.709 -26.903 1.00 96.12 86 ARG A CA 1
ATOM 673 C C . ARG A 1 86 ? 17.342 5.802 -28.153 1.00 96.12 86 ARG A C 1
ATOM 675 O O . ARG A 1 86 ? 17.994 6.825 -28.347 1.00 96.12 86 ARG A O 1
ATOM 682 N N . ALA A 1 87 ? 17.346 4.769 -28.994 1.00 96.81 87 ALA A N 1
ATOM 683 C CA . ALA A 1 87 ? 18.092 4.764 -30.251 1.00 96.81 87 ALA A CA 1
ATOM 684 C C . ALA A 1 87 ? 17.625 5.880 -31.203 1.00 96.81 87 ALA A C 1
ATOM 686 O O . ALA A 1 87 ? 18.456 6.588 -31.769 1.00 96.81 87 ALA A O 1
ATOM 687 N N . GLU A 1 88 ? 16.312 6.100 -31.310 1.00 97.38 88 GLU A N 1
ATOM 688 C CA . GLU A 1 88 ? 15.717 7.196 -32.085 1.00 97.38 88 GLU A CA 1
ATOM 689 C C . GLU A 1 88 ? 16.179 8.575 -31.591 1.00 97.38 88 GLU A C 1
ATOM 691 O O . GLU A 1 88 ? 16.542 9.431 -32.397 1.00 97.38 88 GLU A O 1
ATOM 696 N N . ALA A 1 89 ? 16.214 8.796 -30.271 1.00 97.06 89 ALA A N 1
ATOM 697 C CA . ALA A 1 89 ? 16.692 10.054 -29.697 1.00 97.06 89 ALA A CA 1
ATOM 698 C C . ALA A 1 89 ? 18.169 10.316 -30.034 1.00 97.06 89 ALA A C 1
ATOM 700 O O . ALA A 1 89 ? 18.512 11.429 -30.431 1.00 97.06 89 ALA A O 1
ATOM 701 N N . ILE A 1 90 ? 19.016 9.282 -29.943 1.00 96.56 90 ILE A N 1
ATOM 702 C CA . ILE A 1 90 ? 20.442 9.359 -30.297 1.00 96.56 90 ILE A CA 1
ATOM 703 C C . ILE A 1 90 ? 20.610 9.692 -31.781 1.00 96.56 90 ILE A C 1
ATOM 705 O O . ILE A 1 90 ? 21.348 10.616 -32.119 1.00 96.56 90 ILE A O 1
ATOM 709 N N . ALA A 1 91 ? 19.902 8.982 -32.661 1.00 97.12 91 ALA A N 1
ATOM 710 C CA . ALA A 1 91 ? 19.961 9.217 -34.102 1.00 97.12 91 ALA A CA 1
ATOM 711 C C . ALA A 1 91 ? 19.491 10.633 -34.482 1.00 97.12 91 ALA A C 1
ATOM 713 O O . ALA A 1 91 ? 20.016 11.231 -35.418 1.00 97.12 91 ALA A O 1
ATOM 714 N N . ALA A 1 92 ? 18.541 11.193 -33.729 1.00 97.00 92 ALA A N 1
ATOM 715 C CA . ALA A 1 92 ? 18.046 12.554 -33.910 1.00 97.00 92 ALA A CA 1
ATOM 716 C C . ALA A 1 92 ? 18.929 13.642 -33.262 1.00 97.00 92 ALA A C 1
ATOM 718 O O . ALA A 1 92 ? 18.538 14.810 -33.276 1.00 97.00 92 ALA A O 1
ATOM 719 N N . GLY A 1 93 ? 20.065 13.289 -32.643 1.00 96.56 93 GLY A N 1
ATOM 720 C CA . GLY A 1 93 ? 20.921 14.236 -31.916 1.00 96.56 93 GLY A CA 1
ATOM 721 C C . GLY A 1 93 ? 20.253 14.859 -30.682 1.00 96.56 93 GLY A C 1
ATOM 722 O O . GLY A 1 93 ? 20.673 15.916 -30.214 1.00 96.56 93 GLY A O 1
ATOM 723 N N . LYS A 1 94 ? 19.189 14.235 -30.163 1.00 97.00 94 LYS A N 1
ATOM 724 C CA . LYS A 1 94 ? 18.476 14.674 -28.958 1.00 97.00 94 LYS A CA 1
ATOM 725 C C . LYS A 1 94 ? 19.097 14.029 -27.715 1.00 97.00 94 LYS A C 1
ATOM 727 O O . LYS A 1 94 ? 19.681 12.949 -27.817 1.00 97.00 94 LYS A O 1
ATOM 732 N N . PRO A 1 95 ? 18.929 14.633 -26.524 1.00 95.94 95 PRO A N 1
ATOM 733 C CA . PRO A 1 95 ? 19.295 13.979 -25.274 1.00 95.94 95 PRO A CA 1
ATOM 734 C C . PRO A 1 95 ? 18.638 12.599 -25.175 1.00 95.94 95 PRO A C 1
ATOM 736 O O . PRO A 1 95 ? 17.414 12.470 -25.253 1.00 95.94 95 PRO A O 1
ATOM 739 N N . ALA A 1 96 ? 19.464 11.564 -25.042 1.00 93.81 96 ALA A N 1
ATOM 740 C CA . ALA A 1 96 ? 18.991 10.195 -24.948 1.00 93.81 96 ALA A CA 1
ATOM 741 C C . ALA A 1 96 ? 18.361 9.949 -23.566 1.00 93.81 96 ALA A C 1
ATOM 743 O O . ALA A 1 96 ? 18.961 10.323 -22.555 1.00 93.81 96 ALA A O 1
ATOM 744 N N . PRO A 1 97 ? 17.200 9.274 -23.492 1.00 92.31 97 PRO A N 1
ATOM 745 C CA . PRO A 1 97 ? 16.705 8.724 -22.239 1.00 92.31 97 PRO A CA 1
ATOM 746 C C . PRO A 1 97 ? 17.747 7.813 -21.558 1.00 92.31 97 PRO A C 1
ATOM 748 O O . PRO A 1 97 ? 18.628 7.261 -22.240 1.00 92.31 97 PRO A O 1
ATOM 751 N N . PRO A 1 98 ? 17.634 7.605 -20.233 1.00 92.56 98 PRO A N 1
ATOM 752 C CA . PRO A 1 98 ? 18.445 6.630 -19.514 1.00 92.56 98 PRO A CA 1
ATOM 753 C C . PRO A 1 98 ? 18.375 5.237 -20.149 1.00 92.56 98 PRO A C 1
ATOM 755 O O . PRO A 1 98 ? 17.417 4.899 -20.849 1.00 92.56 98 PRO A O 1
ATOM 758 N N . ILE A 1 99 ? 19.407 4.427 -19.910 1.00 94.12 99 ILE A N 1
ATOM 759 C CA . ILE A 1 99 ? 19.376 3.012 -20.289 1.00 94.12 99 ILE A CA 1
ATOM 760 C C . ILE A 1 99 ? 18.234 2.356 -19.501 1.00 94.12 99 ILE A C 1
ATOM 762 O O . ILE A 1 99 ? 18.208 2.508 -18.281 1.00 94.12 99 ILE A O 1
ATOM 766 N N . PRO A 1 100 ? 17.284 1.672 -20.160 1.00 93.56 100 PRO A N 1
ATOM 767 C CA . PRO A 1 100 ? 16.206 0.997 -19.453 1.00 93.56 100 PRO A CA 1
ATOM 768 C C . PRO A 1 100 ? 16.771 -0.110 -18.560 1.00 93.56 100 PRO A C 1
ATOM 770 O O . PRO A 1 100 ? 17.495 -0.978 -19.039 1.00 93.56 100 PRO A O 1
ATOM 773 N N . THR A 1 101 ? 16.424 -0.079 -17.280 1.00 96.19 101 THR A N 1
ATOM 774 C CA . THR A 1 101 ? 16.762 -1.102 -16.285 1.00 96.19 101 THR A CA 1
ATOM 775 C C . THR A 1 101 ? 15.488 -1.527 -15.567 1.00 96.19 101 THR A C 1
ATOM 777 O O . THR A 1 101 ? 14.503 -0.782 -15.532 1.00 96.19 101 THR A O 1
ATOM 780 N N . LEU A 1 102 ? 15.486 -2.731 -14.993 1.00 95.12 102 LEU A N 1
ATOM 781 C CA . LEU A 1 102 ? 14.348 -3.210 -14.214 1.00 95.12 102 LEU A CA 1
ATOM 782 C C . LEU A 1 102 ? 14.164 -2.375 -12.937 1.00 95.12 102 LEU A C 1
ATOM 784 O O . LEU A 1 102 ? 13.037 -2.149 -12.496 1.00 95.12 102 LEU A O 1
ATOM 788 N N . GLU A 1 103 ? 15.261 -1.918 -12.342 1.00 93.31 103 GLU A N 1
ATOM 789 C CA . GLU A 1 103 ? 15.300 -1.141 -11.107 1.00 93.31 103 GLU A CA 1
ATOM 790 C C . GLU A 1 103 ? 14.551 0.186 -11.277 1.00 93.31 103 GLU A C 1
ATOM 792 O O . GLU A 1 103 ? 13.597 0.445 -10.534 1.00 93.31 103 GLU A O 1
ATOM 797 N N . ASP A 1 104 ? 14.890 0.944 -12.322 1.00 89.19 104 ASP A N 1
ATOM 798 C CA . ASP A 1 104 ? 14.352 2.285 -12.590 1.00 89.19 104 ASP A CA 1
ATOM 799 C C . ASP A 1 104 ? 13.047 2.265 -13.401 1.00 89.19 104 ASP A C 1
ATOM 801 O O . ASP A 1 104 ? 12.461 3.309 -13.709 1.00 89.19 104 ASP A O 1
ATOM 805 N N . PHE A 1 105 ? 12.568 1.075 -13.767 1.00 94.38 105 PHE A N 1
ATOM 806 C CA . PHE A 1 105 ? 11.322 0.929 -14.498 1.00 94.38 105 PHE A CA 1
ATOM 807 C C . PHE A 1 105 ? 10.131 1.365 -13.640 1.00 94.38 105 PHE A C 1
ATOM 809 O O . PHE A 1 105 ? 9.792 0.732 -12.635 1.00 94.38 105 PHE A O 1
ATOM 816 N N . ASN A 1 106 ? 9.468 2.439 -14.074 1.00 91.94 106 ASN A N 1
ATOM 817 C CA . ASN A 1 106 ? 8.248 2.916 -13.440 1.00 91.94 106 ASN A CA 1
ATOM 818 C C . ASN A 1 106 ? 7.116 1.901 -13.644 1.00 91.94 106 ASN A C 1
ATOM 820 O O . ASN A 1 106 ? 6.658 1.673 -14.766 1.00 91.94 106 ASN A O 1
ATOM 824 N N . PHE A 1 107 ? 6.661 1.318 -12.541 1.00 92.56 107 PHE A N 1
ATOM 825 C CA . PHE A 1 107 ? 5.656 0.271 -12.517 1.00 92.56 107 PHE A CA 1
ATOM 826 C C . PHE A 1 107 ? 4.618 0.572 -11.440 1.00 92.56 107 PHE A C 1
ATOM 828 O O . PHE A 1 107 ? 4.958 0.773 -10.274 1.00 92.56 107 PHE A O 1
ATOM 835 N N . VAL A 1 108 ? 3.347 0.584 -11.839 1.00 90.19 108 VAL A N 1
ATOM 836 C CA . VAL A 1 108 ? 2.214 0.773 -10.931 1.00 90.19 108 VAL A CA 1
ATOM 837 C C . VAL A 1 108 ? 1.644 -0.593 -10.576 1.00 90.19 108 VAL A C 1
ATOM 839 O O . VAL A 1 108 ? 1.275 -1.361 -11.463 1.00 90.19 108 VAL A O 1
ATOM 842 N N . TRP A 1 109 ? 1.554 -0.872 -9.278 1.00 87.62 109 TRP A N 1
ATOM 843 C CA . TRP A 1 109 ? 0.983 -2.103 -8.746 1.00 87.62 109 TRP A CA 1
ATOM 844 C C . TRP A 1 109 ? -0.328 -1.808 -8.026 1.00 87.62 109 TRP A C 1
ATOM 846 O O . TRP A 1 109 ? -0.338 -1.117 -7.012 1.00 87.62 109 TRP A O 1
ATOM 856 N N . ASP A 1 110 ? -1.432 -2.325 -8.559 1.00 86.12 110 ASP A N 1
ATOM 857 C CA . ASP A 1 110 ? -2.791 -2.044 -8.082 1.00 86.12 110 ASP A CA 1
ATOM 858 C C . ASP A 1 110 ? -3.415 -3.201 -7.284 1.00 86.12 110 ASP A C 1
ATOM 860 O O . ASP A 1 110 ? -4.552 -3.095 -6.827 1.00 86.12 110 ASP A O 1
ATOM 864 N N . LYS A 1 111 ? -2.685 -4.311 -7.105 1.00 84.06 111 LYS A N 1
ATOM 865 C CA . LYS A 1 111 ? -3.210 -5.531 -6.470 1.00 84.06 111 LYS A CA 1
ATOM 866 C C . LYS A 1 111 ? -3.201 -5.508 -4.950 1.00 84.06 111 LYS A C 1
ATOM 868 O O . LYS A 1 111 ? -3.935 -6.280 -4.347 1.00 84.06 111 LYS A O 1
ATOM 873 N N . VAL A 1 112 ? -2.364 -4.671 -4.344 1.00 80.81 112 VAL A N 1
ATOM 874 C CA . VAL A 1 112 ? -2.199 -4.596 -2.890 1.00 80.81 112 VAL A CA 1
ATOM 875 C C . VAL A 1 112 ? -2.317 -3.142 -2.457 1.00 80.81 112 VAL A C 1
ATOM 877 O O . VAL A 1 112 ? -1.512 -2.311 -2.876 1.00 80.81 112 VAL A O 1
ATOM 880 N N . GLN A 1 113 ? -3.304 -2.834 -1.608 1.00 80.50 113 GLN A N 1
ATOM 881 C CA . GLN A 1 113 ? -3.464 -1.503 -1.017 1.00 80.50 113 GLN A CA 1
ATOM 882 C C . GLN A 1 113 ? -2.917 -1.496 0.405 1.00 80.50 113 GLN A C 1
ATOM 884 O O . GLN A 1 113 ? -3.628 -1.698 1.385 1.00 80.50 113 GLN A O 1
ATOM 889 N N . ASN A 1 114 ? -1.626 -1.214 0.523 1.00 82.44 114 ASN A N 1
ATOM 890 C CA . ASN A 1 114 ? -0.924 -1.285 1.795 1.00 82.44 114 ASN A CA 1
ATOM 891 C C . ASN A 1 114 ? -1.022 -0.011 2.649 1.00 82.44 114 ASN A C 1
ATOM 893 O O . ASN A 1 114 ? -0.504 -0.019 3.759 1.00 82.44 114 ASN A O 1
ATOM 897 N N . ALA A 1 115 ? -1.651 1.067 2.173 1.00 84.56 115 ALA A N 1
ATOM 898 C CA . ALA A 1 115 ? -1.719 2.347 2.876 1.00 84.56 115 ALA A CA 1
ATOM 899 C C . ALA A 1 115 ? -3.157 2.821 3.065 1.00 84.56 115 ALA A C 1
ATOM 901 O O . ALA A 1 115 ? -3.883 2.977 2.084 1.00 84.56 115 ALA A O 1
ATOM 902 N N . GLN A 1 116 ? -3.562 3.083 4.312 1.00 84.06 116 GLN A N 1
ATOM 903 C CA . GLN A 1 116 ? -4.928 3.515 4.617 1.00 84.06 116 GLN A CA 1
ATOM 904 C C . GLN A 1 116 ? -4.991 4.575 5.711 1.00 84.06 116 GLN A C 1
ATOM 906 O O . GLN A 1 116 ? -4.388 4.449 6.777 1.00 84.06 116 GLN A O 1
ATOM 911 N N . THR A 1 117 ? -5.772 5.618 5.439 1.00 85.12 117 THR A N 1
ATOM 912 C CA . THR A 1 117 ? -6.082 6.686 6.390 1.00 85.12 117 THR A CA 1
ATOM 913 C C . THR A 1 117 ? -7.347 6.335 7.153 1.00 85.12 117 THR A C 1
ATOM 915 O O . THR A 1 117 ? -8.359 5.982 6.554 1.00 85.12 117 THR A O 1
ATOM 918 N N . VAL A 1 118 ? -7.317 6.499 8.470 1.00 85.56 118 VAL A N 1
ATOM 919 C CA . VAL A 1 118 ? -8.487 6.256 9.314 1.00 85.56 118 VAL A CA 1
ATOM 920 C C . VAL A 1 118 ? -9.448 7.431 9.255 1.00 85.56 118 VAL A C 1
ATOM 922 O O . VAL A 1 118 ? -9.090 8.563 9.582 1.00 85.56 118 VAL A O 1
ATOM 925 N N . ASN A 1 119 ? -10.712 7.165 8.936 1.00 86.69 119 ASN A N 1
ATOM 926 C CA . ASN A 1 119 ? -11.751 8.176 9.019 1.00 86.69 119 ASN A CA 1
ATOM 927 C C . ASN A 1 119 ? -12.192 8.396 10.475 1.00 86.69 119 ASN A C 1
ATOM 929 O O . ASN A 1 119 ? -13.065 7.702 11.004 1.00 86.69 119 ASN A O 1
ATOM 933 N N . MET A 1 120 ? -11.665 9.450 11.100 1.00 85.12 120 MET A N 1
ATOM 934 C CA . MET A 1 120 ? -12.021 9.866 12.465 1.00 85.12 120 MET A CA 1
ATOM 935 C C . MET A 1 120 ? -13.503 10.278 12.630 1.00 85.12 120 MET A C 1
ATOM 937 O O . MET A 1 120 ? -13.945 10.604 13.731 1.00 85.12 120 MET A O 1
ATOM 941 N N . GLY A 1 121 ? -14.304 10.333 11.564 1.00 86.50 121 GLY A N 1
ATOM 942 C CA . GLY A 1 121 ? -15.761 10.491 11.633 1.00 86.50 121 GLY A CA 1
ATOM 943 C C . GLY A 1 121 ? -16.495 9.209 12.043 1.00 86.50 121 GLY A C 1
ATOM 944 O O . GLY A 1 121 ? -17.569 9.293 12.646 1.00 86.50 121 GLY A O 1
ATOM 945 N N . LYS A 1 122 ? -15.894 8.041 11.780 1.00 89.44 122 LYS A N 1
ATOM 946 C CA . LYS A 1 122 ? -16.450 6.700 12.016 1.00 89.44 122 LYS A CA 1
ATOM 947 C C . LYS A 1 122 ? -16.041 6.103 13.372 1.00 89.44 122 LYS A C 1
ATOM 949 O O . LYS A 1 122 ? -15.747 4.920 13.467 1.00 89.44 122 LYS A O 1
ATOM 954 N N . ALA A 1 123 ? -15.984 6.927 14.412 1.00 92.00 123 ALA A N 1
ATOM 955 C CA . ALA A 1 123 ? -15.574 6.477 15.740 1.00 92.00 123 ALA A CA 1
ATOM 956 C C . ALA A 1 123 ? -16.524 5.412 16.322 1.00 92.00 123 ALA A C 1
ATOM 958 O O . ALA A 1 123 ? -17.740 5.463 16.103 1.00 92.00 123 ALA A O 1
ATOM 959 N N . LEU A 1 124 ? -15.959 4.496 17.111 1.00 95.31 124 LEU A N 1
ATOM 960 C CA . LEU A 1 124 ? -16.713 3.579 17.963 1.00 95.31 124 LEU A CA 1
ATOM 961 C C . LEU A 1 124 ? -17.416 4.363 19.077 1.00 95.31 124 LEU A C 1
ATOM 963 O O . LEU A 1 124 ? -18.594 4.164 19.335 1.00 95.31 124 LEU A O 1
ATOM 967 N N . GLU A 1 125 ? -16.711 5.306 19.698 1.00 94.69 125 GLU A N 1
ATOM 968 C CA . GLU A 1 125 ? -17.254 6.146 20.766 1.00 94.69 125 GLU A CA 1
ATOM 969 C C . GLU A 1 125 ? -16.704 7.572 20.658 1.00 94.69 125 GLU A C 1
ATOM 971 O O . GLU A 1 125 ? -15.583 7.792 20.187 1.00 94.69 125 GLU A O 1
ATOM 976 N N . LYS A 1 126 ? -17.493 8.559 21.094 1.00 92.25 126 LYS A N 1
ATOM 977 C CA . LYS A 1 126 ? -17.102 9.972 21.147 1.00 92.25 126 LYS A CA 1
ATOM 978 C C . LYS A 1 126 ? -17.321 10.505 22.562 1.00 92.25 126 LYS A C 1
ATOM 980 O O . LYS A 1 126 ? -18.438 10.460 23.063 1.00 92.25 126 LYS A O 1
ATOM 985 N N . ALA A 1 127 ? -16.273 11.066 23.160 1.00 91.06 127 ALA A N 1
ATOM 986 C CA . ALA A 1 127 ? -16.300 11.679 24.486 1.00 91.06 127 ALA A CA 1
ATOM 987 C C . ALA A 1 127 ? -15.648 13.070 24.425 1.00 91.06 127 ALA A C 1
ATOM 989 O O . ALA A 1 127 ? -14.423 13.218 24.478 1.00 91.06 127 ALA A O 1
ATOM 990 N N . GLY A 1 128 ? -16.471 14.110 24.272 1.00 88.94 128 GLY A N 1
ATOM 991 C CA . GLY A 1 128 ? -15.987 15.467 24.012 1.00 88.94 128 GLY A CA 1
ATOM 992 C C . GLY A 1 128 ? -15.182 15.529 22.709 1.00 88.94 128 GLY A C 1
ATOM 993 O O . GLY A 1 128 ? -15.690 15.176 21.646 1.00 88.94 128 GLY A O 1
ATOM 994 N N . LYS A 1 129 ? -13.917 15.965 22.789 1.00 87.12 129 LYS A N 1
ATOM 995 C CA . LYS A 1 129 ? -12.984 15.971 21.645 1.00 87.12 129 LYS A CA 1
ATOM 996 C C . LYS A 1 129 ? -12.334 14.609 21.385 1.00 87.12 129 LYS A C 1
ATOM 998 O O . LYS A 1 129 ? -11.818 14.389 20.293 1.00 87.12 129 LYS A O 1
ATOM 1003 N N . ALA A 1 130 ? -12.363 13.706 22.364 1.00 90.31 130 ALA A N 1
ATOM 1004 C CA . ALA A 1 130 ? -11.755 12.396 22.232 1.00 90.31 130 ALA A CA 1
ATOM 1005 C C . ALA A 1 130 ? -12.652 11.440 21.442 1.00 90.31 130 ALA A C 1
ATOM 1007 O O . ALA A 1 130 ? -13.875 11.416 21.601 1.00 90.31 130 ALA A O 1
ATOM 1008 N N . LYS A 1 131 ? -12.014 10.623 20.614 1.00 92.50 131 LYS A N 1
ATOM 1009 C CA . LYS A 1 131 ? -12.640 9.611 19.774 1.00 92.50 131 LYS A CA 1
ATOM 1010 C C . LYS A 1 131 ? -11.958 8.278 20.023 1.00 92.50 131 LYS A C 1
ATOM 1012 O O . LYS A 1 131 ? -10.736 8.177 19.909 1.00 92.50 131 LYS A O 1
ATOM 1017 N N . THR A 1 132 ? -12.752 7.272 20.351 1.00 94.38 132 THR A N 1
ATOM 1018 C CA . THR A 1 132 ? -12.306 5.882 20.410 1.00 94.38 132 THR A CA 1
ATOM 1019 C C . THR A 1 132 ? -12.564 5.259 19.049 1.00 94.38 132 THR A C 1
ATOM 1021 O O . THR A 1 132 ? -13.694 5.269 18.561 1.00 94.38 132 THR A O 1
ATOM 1024 N N . MET A 1 133 ? -11.516 4.743 18.424 1.00 93.44 133 MET A N 1
ATOM 1025 C CA . MET A 1 133 ? -11.555 4.102 17.117 1.00 93.44 133 MET A CA 1
ATOM 1026 C C . MET A 1 133 ? -11.388 2.600 17.305 1.00 93.44 133 MET A C 1
ATOM 1028 O O . MET A 1 133 ? -10.466 2.172 17.998 1.00 93.44 133 MET A O 1
ATOM 1032 N N . LEU A 1 134 ? -12.254 1.818 16.664 1.00 95.06 134 LEU A N 1
ATOM 1033 C CA . LEU A 1 134 ? -12.071 0.383 16.495 1.00 95.06 134 LEU A CA 1
ATOM 1034 C C . LEU A 1 134 ? -11.975 0.096 15.009 1.00 95.06 134 LEU A C 1
ATOM 1036 O O . LEU A 1 134 ? -12.825 0.522 14.227 1.00 95.06 134 LEU A O 1
ATOM 1040 N N . ILE A 1 135 ? -10.921 -0.602 14.627 1.00 92.69 135 ILE A N 1
ATOM 1041 C CA . ILE A 1 135 ? -10.624 -0.862 13.231 1.00 92.69 135 ILE A CA 1
ATOM 1042 C C . ILE A 1 135 ? -10.364 -2.346 13.047 1.00 92.69 135 ILE A C 1
ATOM 1044 O O . ILE A 1 135 ? -9.494 -2.904 13.709 1.00 92.69 135 ILE A O 1
ATOM 1048 N N . GLU A 1 136 ? -11.111 -2.955 12.135 1.00 93.44 136 GLU A N 1
ATOM 1049 C CA . GLU A 1 136 ? -10.884 -4.308 11.643 1.00 93.44 136 GLU A CA 1
ATOM 1050 C C . GLU A 1 136 ? -9.821 -4.285 10.544 1.00 93.44 136 GLU A C 1
ATOM 1052 O O . GLU A 1 136 ? -9.869 -3.439 9.654 1.00 93.44 136 GLU A O 1
ATOM 1057 N N . ALA A 1 137 ? -8.871 -5.212 10.588 1.00 91.88 137 ALA A N 1
ATOM 1058 C CA . ALA A 1 137 ? -7.781 -5.314 9.629 1.00 91.88 137 ALA A CA 1
ATOM 1059 C C . ALA A 1 137 ? -7.480 -6.778 9.288 1.00 91.88 137 ALA A C 1
ATOM 1061 O O . ALA A 1 137 ? -7.827 -7.694 10.039 1.00 91.88 137 ALA A O 1
ATOM 1062 N N . LEU A 1 138 ? -6.810 -7.018 8.161 1.00 90.75 138 LEU A N 1
ATOM 1063 C CA . LEU A 1 138 ? -6.183 -8.321 7.933 1.00 90.75 138 LEU A CA 1
ATOM 1064 C C . LEU A 1 138 ? -5.100 -8.593 8.999 1.00 90.75 138 LEU A C 1
ATOM 1066 O O . LEU A 1 138 ? -4.424 -7.667 9.448 1.00 90.75 138 LEU A O 1
ATOM 1070 N N . PRO A 1 139 ? -4.893 -9.849 9.424 1.00 90.50 139 PRO A N 1
ATOM 1071 C CA . PRO A 1 139 ? -3.753 -10.185 10.266 1.00 90.50 139 PRO A CA 1
ATOM 1072 C C . PRO A 1 139 ? -2.435 -9.847 9.562 1.00 90.50 139 PRO A C 1
ATOM 1074 O O . PRO A 1 139 ? -2.235 -10.183 8.396 1.00 90.50 139 PRO A O 1
ATOM 1077 N N . GLY A 1 140 ? -1.515 -9.190 10.267 1.00 89.69 140 GLY A N 1
ATOM 1078 C CA . GLY A 1 140 ? -0.240 -8.808 9.677 1.00 89.69 140 GLY A CA 1
ATOM 1079 C C . GLY A 1 140 ? 0.556 -7.833 10.525 1.00 89.69 140 GLY A C 1
ATOM 1080 O O . GLY A 1 140 ? 0.217 -7.528 11.669 1.00 89.69 140 GLY A O 1
ATOM 1081 N N . ARG A 1 141 ? 1.645 -7.339 9.939 1.00 91.19 141 ARG A N 1
ATOM 1082 C CA . ARG A 1 141 ? 2.487 -6.312 10.549 1.00 91.19 141 ARG A CA 1
ATOM 1083 C C . ARG A 1 141 ? 2.102 -4.956 9.988 1.00 91.19 141 ARG A C 1
ATOM 1085 O O . ARG A 1 141 ? 2.005 -4.793 8.774 1.00 91.19 141 ARG A O 1
ATOM 1092 N N . TYR A 1 142 ? 1.928 -3.995 10.881 1.00 90.56 142 TYR A N 1
ATOM 1093 C CA . TYR A 1 142 ? 1.514 -2.647 10.535 1.00 90.56 142 TYR A CA 1
ATOM 1094 C C . TYR A 1 142 ? 2.478 -1.631 11.127 1.00 90.56 142 TYR A C 1
ATOM 1096 O O . TYR A 1 142 ? 2.991 -1.806 12.232 1.00 90.56 142 TYR A O 1
ATOM 1104 N N . VAL A 1 143 ? 2.693 -0.558 10.381 1.00 89.00 143 VAL A N 1
ATOM 1105 C CA . VAL A 1 143 ? 3.392 0.638 10.829 1.00 89.00 143 VAL A CA 1
ATOM 1106 C C . VAL A 1 143 ? 2.363 1.751 10.922 1.00 89.00 143 VAL A C 1
ATOM 1108 O O . VAL A 1 143 ? 1.674 2.060 9.949 1.00 89.00 143 VAL A O 1
ATOM 1111 N N . LEU A 1 144 ? 2.266 2.372 12.094 1.00 86.25 144 LEU A N 1
ATOM 1112 C CA . LEU A 1 144 ? 1.591 3.654 12.228 1.00 86.25 144 LEU A CA 1
ATOM 1113 C C . LEU A 1 144 ? 2.548 4.720 11.692 1.00 86.25 144 LEU A C 1
ATOM 1115 O O . LEU A 1 144 ? 3.482 5.125 12.378 1.00 86.25 144 LEU A O 1
ATOM 1119 N N . TYR A 1 145 ? 2.366 5.099 10.430 1.00 73.69 145 TYR A N 1
ATOM 1120 C CA . TYR A 1 145 ? 3.352 5.898 9.702 1.00 73.69 145 TYR A CA 1
ATOM 1121 C C . TYR A 1 145 ? 3.283 7.386 10.051 1.00 73.69 145 TYR A C 1
ATOM 1123 O O . TYR A 1 145 ? 4.274 8.100 9.934 1.00 73.69 145 TYR A O 1
ATOM 1131 N N . GLY A 1 146 ? 2.130 7.861 10.526 1.00 68.62 146 GLY A N 1
ATOM 1132 C CA . GLY A 1 146 ? 2.021 9.215 11.043 1.00 68.62 146 GLY A CA 1
ATOM 1133 C C . GLY A 1 146 ? 0.609 9.774 11.045 1.00 68.62 146 GLY A C 1
ATOM 1134 O O . GLY A 1 146 ? -0.386 9.058 11.163 1.00 68.62 146 GLY A O 1
ATOM 1135 N N . MET A 1 147 ? 0.575 11.096 10.940 1.00 59.28 147 MET A N 1
ATOM 1136 C CA . MET A 1 147 ? -0.557 11.975 11.177 1.00 59.28 147 MET A CA 1
ATOM 1137 C C . MET A 1 147 ? -0.874 12.726 9.872 1.00 59.28 147 MET A C 1
ATOM 1139 O O . MET A 1 147 ? -0.110 13.597 9.466 1.00 59.28 147 MET A O 1
ATOM 1143 N N . GLY A 1 148 ? -1.967 12.368 9.189 1.00 53.62 148 GLY A N 1
ATOM 1144 C CA . GLY A 1 148 ? -2.410 13.027 7.956 1.00 53.62 148 GLY A CA 1
ATOM 1145 C C . GLY A 1 148 ? -3.439 14.129 8.221 1.00 53.62 148 GLY A C 1
ATOM 1146 O O . GLY A 1 148 ? -4.387 13.928 8.985 1.00 53.62 148 GLY A O 1
ATOM 1147 N N . PHE A 1 149 ? -3.292 15.289 7.570 1.00 49.69 149 PHE A N 1
ATOM 1148 C CA . PHE A 1 149 ? -4.354 16.297 7.547 1.00 49.69 149 PHE A CA 1
ATOM 1149 C C . PHE A 1 149 ? -5.543 15.739 6.768 1.00 49.69 149 PHE A C 1
ATOM 1151 O O . PHE A 1 149 ? -5.419 15.359 5.605 1.00 49.69 149 PHE A O 1
ATOM 1158 N N . GLN A 1 150 ? -6.701 15.675 7.417 1.00 47.81 150 GLN A N 1
ATOM 1159 C CA . GLN A 1 150 ? -7.941 15.285 6.769 1.00 47.81 150 GLN A CA 1
ATOM 1160 C C . GLN A 1 150 ? -8.277 16.365 5.726 1.00 47.81 150 GLN A C 1
ATOM 1162 O O . GLN A 1 150 ? -8.718 17.452 6.095 1.00 47.81 150 GLN A O 1
ATOM 1167 N N . GLN A 1 151 ? -8.029 16.115 4.434 1.00 44.38 151 GLN A N 1
ATOM 1168 C CA . GLN A 1 151 ? -8.575 16.972 3.381 1.00 44.38 151 GLN A CA 1
ATOM 1169 C C . GLN A 1 151 ? -10.090 16.786 3.390 1.00 44.38 151 GLN A C 1
ATOM 1171 O O . GLN A 1 151 ? -10.628 15.795 2.899 1.00 44.38 151 GLN A O 1
ATOM 1176 N N . VAL A 1 152 ? -10.772 17.728 4.034 1.00 36.00 152 VAL A N 1
ATOM 1177 C CA . VAL A 1 152 ? -12.219 17.863 3.956 1.00 36.00 152 VAL A CA 1
ATOM 1178 C C . VAL A 1 152 ? -12.511 18.418 2.566 1.00 36.00 152 VAL A C 1
ATOM 1180 O O . VAL A 1 152 ? -12.451 19.626 2.358 1.00 36.00 152 VAL A O 1
ATOM 1183 N N . PHE A 1 153 ? -12.775 17.547 1.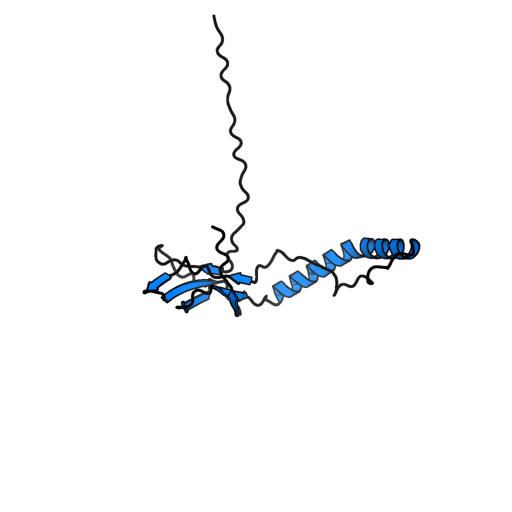595 1.00 34.25 153 PHE A N 1
ATOM 1184 C CA . PHE A 1 153 ? -13.560 17.976 0.444 1.00 34.25 153 PHE A CA 1
ATOM 1185 C C . PHE A 1 153 ? -14.994 18.138 0.956 1.00 34.25 153 PHE A C 1
ATOM 1187 O O . PHE A 1 153 ? -15.624 17.153 1.348 1.00 34.25 153 PHE A O 1
ATOM 1194 N N . GLN A 1 154 ? -15.415 19.399 1.093 1.00 33.00 154 GLN A N 1
ATOM 1195 C CA . GLN A 1 154 ? -16.816 19.774 1.288 1.00 33.00 154 GLN A CA 1
ATOM 1196 C C . GLN A 1 154 ? -17.611 19.507 0.014 1.00 33.00 154 GLN A C 1
ATOM 1198 O O . GLN A 1 154 ? -17.032 19.696 -1.081 1.00 33.00 154 GLN A O 1
#

Sequence (154 aa):
MSKRLLAITLAFALPAPAFAQSEELTEIRGDKPFTFRSDRAYFLFRSDSGVSPVFLRIPTEAEMQAYDAAKREAFAKAEPKLVAKRAEAIAAGKPAPPIPTLEDFNFVWDKVQNAQTVNMGKALEKAGKAKTMLIEALPGRYVLYGMGFQQVFQ

Foldseek 3Di:
DDDDDDDDDPDPPDPDPDPPPPPQKAWAAQVDDDDDDPQWDKDKDKDLDPWWWKKFFDDDPVRVVVVLVVLVVVCVVCQVVLVVQQVVCVVVVHDGDDRDDSVPDDDDDDPDDRMDTDDQVRASDDDPSMGIIMMIHGDGDMDRPDTHDPPPPD

Secondary structure (DSSP, 8-state):
----------------------TTEEEEPTTS-----TT-EEEEEEE-SSPEEEEEEPPPHHHHHHHHHHHHHHHHHHHHHHHHHHHHHHHTTSPPPPPP-TTT------S---EEE--TTS-SEEETTEEEEEEEE-SS-EEEEEEE------